Protein AF-A0A107T0X9-F1 (afdb_monomer_lite)

Secondary structure (DSSP, 8-state):
---EEEEEEEE---SS---S---EEE-TTS-EEEEEEEEEE---TT-------TTHHHHHHHHHHHHHHHHHHHHHHHHHHHHHHHHHT-

pLDDT: mean 70.54, std 14.97, range [46.12, 96.06]

Organism: NCB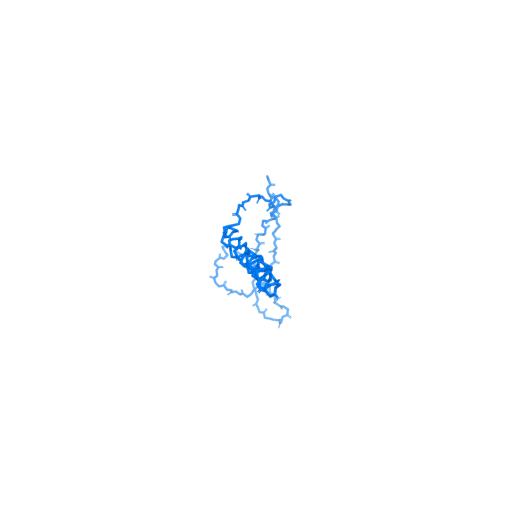I:txid1503054

Radius of gyration: 31.15 Å; chains: 1; bounding box: 69×29×73 Å

Sequence (90 aa):
MAQGIDVVVCGAASGAAASSAQVPCTLSDGSAGVQQVAHLTLVGDGATGDAPVPGGIEAGMAVGSAVLLVLAMAFGLRALRRFVDSASES

Foldseek 3Di:
DFDKDWDWDFAAPDPPDDPDDFDWDADPVRDITTIDTDIGGPPPPPPVPPDPPPCPVVVCCVVVVVVVVVVVVVVVVVVVVVVVVVVVVD

Structure (mmCIF, N/CA/C/O backbone):
data_AF-A0A107T0X9-F1
#
_entry.id   AF-A0A107T0X9-F1
#
loop_
_atom_site.group_PDB
_atom_site.id
_atom_site.type_symbol
_atom_site.label_atom_id
_atom_site.label_alt_id
_atom_site.label_comp_id
_atom_site.label_asym_id
_atom_site.label_entity_id
_atom_site.label_seq_id
_atom_site.pdbx_PDB_ins_code
_atom_site.Cartn_x
_atom_site.Cartn_y
_atom_site.Cartn_z
_atom_site.occupancy
_atom_site.B_iso_or_equiv
_atom_site.auth_seq_id
_atom_site.auth_comp_id
_atom_site.auth_asym_id
_atom_site.auth_atom_id
_atom_site.pdbx_PDB_model_num
ATOM 1 N N . MET A 1 1 ? 24.771 7.649 -3.882 1.00 47.38 1 MET A N 1
ATOM 2 C CA . MET A 1 1 ? 25.215 6.824 -5.023 1.00 47.38 1 MET A CA 1
ATOM 3 C C . MET A 1 1 ? 24.275 5.633 -5.128 1.00 47.38 1 MET A C 1
ATOM 5 O O . MET A 1 1 ? 24.364 4.737 -4.304 1.00 47.38 1 MET A O 1
ATOM 9 N N . ALA A 1 2 ? 23.281 5.707 -6.017 1.00 54.56 2 ALA A N 1
ATOM 10 C CA . ALA A 1 2 ? 22.306 4.633 -6.207 1.00 54.56 2 ALA A CA 1
ATOM 11 C C . ALA A 1 2 ? 22.947 3.531 -7.059 1.00 54.56 2 ALA A C 1
ATOM 13 O O . ALA A 1 2 ? 23.503 3.829 -8.115 1.00 54.56 2 ALA A O 1
ATOM 14 N N . GLN A 1 3 ? 22.918 2.288 -6.586 1.00 60.12 3 GLN A N 1
ATOM 15 C CA . GLN A 1 3 ? 23.342 1.133 -7.374 1.00 60.12 3 GLN A CA 1
ATOM 16 C C . GLN A 1 3 ? 22.157 0.718 -8.257 1.00 60.12 3 GLN A C 1
ATOM 18 O O . GLN A 1 3 ? 21.102 0.361 -7.745 1.00 60.12 3 GLN A O 1
ATOM 23 N N . GLY A 1 4 ? 22.294 0.848 -9.576 1.00 61.59 4 GLY A N 1
ATOM 24 C CA . GLY A 1 4 ? 21.330 0.328 -10.550 1.00 61.59 4 GLY A CA 1
ATOM 25 C C . GLY A 1 4 ? 21.778 -1.033 -11.079 1.00 61.59 4 GLY A C 1
ATOM 26 O O . GLY A 1 4 ? 22.975 -1.320 -11.088 1.00 61.59 4 GLY A O 1
ATOM 27 N N . ILE A 1 5 ? 20.828 -1.866 -11.505 1.00 71.25 5 ILE A N 1
ATOM 28 C CA . ILE A 1 5 ? 21.101 -3.080 -12.282 1.00 71.25 5 ILE A CA 1
ATOM 29 C C . ILE A 1 5 ? 20.541 -2.865 -13.684 1.00 71.25 5 ILE A C 1
ATOM 31 O O . ILE A 1 5 ? 19.353 -2.583 -13.851 1.00 71.25 5 ILE A O 1
ATOM 35 N N . ASP A 1 6 ? 21.392 -3.050 -14.686 1.00 69.44 6 ASP A N 1
ATOM 36 C CA . ASP A 1 6 ? 20.972 -3.136 -16.078 1.00 69.44 6 ASP A CA 1
ATOM 37 C C . ASP A 1 6 ? 20.565 -4.573 -16.392 1.00 69.44 6 ASP A C 1
ATOM 39 O O . ASP A 1 6 ? 21.381 -5.497 -16.329 1.00 69.44 6 ASP A O 1
ATOM 43 N N . VAL A 1 7 ? 19.290 -4.770 -16.726 1.00 69.81 7 VAL A N 1
ATOM 44 C CA . VAL A 1 7 ? 18.782 -6.063 -17.182 1.00 69.81 7 VAL A CA 1
ATOM 45 C C . VAL A 1 7 ? 18.582 -5.996 -18.687 1.00 69.81 7 VAL A C 1
ATOM 47 O O . VAL A 1 7 ? 17.814 -5.181 -19.199 1.00 69.81 7 VAL A O 1
ATOM 50 N N . VAL A 1 8 ? 19.277 -6.878 -19.400 1.00 72.00 8 VAL A N 1
ATOM 51 C CA . VAL A 1 8 ? 19.125 -7.048 -20.844 1.00 72.00 8 VAL A CA 1
ATOM 52 C C . VAL A 1 8 ? 18.075 -8.127 -21.087 1.00 72.00 8 VAL A C 1
ATOM 54 O O . VAL A 1 8 ? 18.277 -9.285 -20.724 1.00 72.00 8 VAL A O 1
ATOM 57 N N . VAL A 1 9 ? 16.952 -7.754 -21.696 1.00 76.50 9 VAL A N 1
ATOM 58 C CA . VAL A 1 9 ? 15.857 -8.676 -22.031 1.00 76.50 9 VAL A CA 1
ATOM 59 C C . VAL A 1 9 ? 15.697 -8.743 -23.542 1.00 76.50 9 VAL A C 1
ATOM 61 O O . VAL A 1 9 ? 15.807 -7.733 -24.229 1.00 76.50 9 VAL A O 1
ATOM 64 N N . CYS A 1 10 ? 15.415 -9.930 -24.074 1.00 78.62 10 CYS A N 1
ATOM 65 C CA . CYS A 1 10 ? 14.967 -10.067 -25.455 1.00 78.62 10 CYS A CA 1
ATOM 66 C C . CYS A 1 10 ? 13.447 -9.862 -25.503 1.00 78.62 10 CYS A C 1
ATOM 68 O O . CYS A 1 10 ? 12.705 -10.681 -24.960 1.00 78.62 10 CYS A O 1
ATOM 70 N N . GLY A 1 11 ? 12.993 -8.757 -26.095 1.00 74.06 11 GLY A N 1
ATOM 71 C CA . GLY A 1 11 ? 11.581 -8.374 -26.157 1.00 74.06 11 GLY A CA 1
ATOM 72 C C . GLY A 1 11 ? 11.079 -8.203 -27.589 1.00 74.06 11 GLY A C 1
ATOM 73 O O . GLY A 1 11 ? 11.861 -8.056 -28.532 1.00 74.06 11 GLY A O 1
ATOM 74 N N . ALA A 1 12 ? 9.755 -8.207 -27.760 1.00 66.19 12 ALA A N 1
ATOM 75 C CA . ALA A 1 12 ? 9.141 -7.845 -29.034 1.00 66.19 12 ALA A CA 1
ATOM 76 C C . ALA A 1 12 ? 9.463 -6.378 -29.360 1.00 66.19 12 ALA A C 1
ATOM 78 O O . ALA A 1 12 ? 9.466 -5.525 -28.471 1.00 66.19 12 ALA A O 1
ATOM 79 N N . ALA A 1 13 ? 9.723 -6.077 -30.633 1.00 59.59 13 ALA A N 1
ATOM 80 C CA . ALA A 1 13 ? 10.043 -4.728 -31.092 1.00 59.59 13 ALA A CA 1
ATOM 81 C C . ALA A 1 13 ? 8.809 -3.802 -31.019 1.00 59.59 13 ALA A C 1
ATOM 83 O O . ALA A 1 13 ? 8.202 -3.460 -32.029 1.00 59.59 13 ALA A O 1
ATOM 84 N N . SER A 1 14 ? 8.400 -3.401 -29.816 1.00 54.62 14 SER A N 1
ATOM 85 C CA . SER A 1 14 ? 7.420 -2.338 -29.610 1.00 54.62 14 SER A CA 1
ATOM 86 C C . SER A 1 14 ? 8.126 -0.995 -29.776 1.00 54.62 14 SER A C 1
ATOM 88 O O . SER A 1 14 ? 9.102 -0.732 -29.075 1.00 54.62 14 SER A O 1
ATOM 90 N N . GLY A 1 15 ? 7.646 -0.168 -30.708 1.00 49.72 15 GLY A N 1
ATOM 91 C CA . GLY A 1 15 ? 8.280 1.051 -31.233 1.00 49.72 15 GLY A CA 1
ATOM 92 C C . GLY A 1 15 ? 8.512 2.228 -30.272 1.00 49.72 15 GLY A C 1
ATOM 93 O O . GLY A 1 15 ? 8.452 3.374 -30.708 1.00 49.72 15 GLY A O 1
ATOM 94 N N . ALA A 1 16 ? 8.793 1.989 -28.992 1.00 46.12 16 ALA A N 1
AT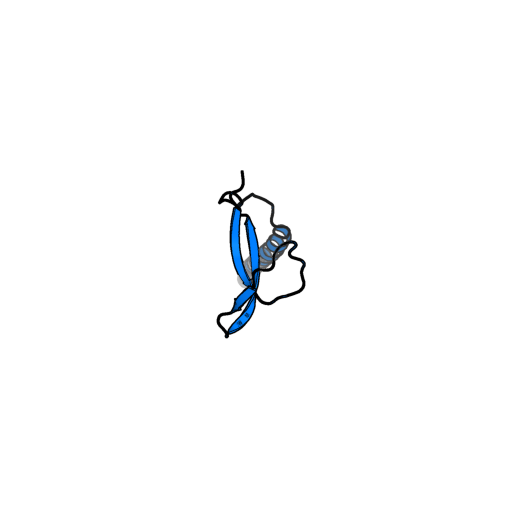OM 95 C CA . ALA A 1 16 ? 9.343 3.001 -28.100 1.00 46.12 16 ALA A CA 1
ATOM 96 C C . ALA A 1 16 ? 10.866 3.059 -28.300 1.00 46.12 16 ALA A C 1
ATOM 98 O O . ALA A 1 16 ? 11.585 2.089 -28.069 1.00 46.12 16 ALA A O 1
ATOM 99 N N . ALA A 1 17 ? 11.329 4.196 -28.811 1.00 49.47 17 ALA A N 1
ATOM 100 C CA . ALA A 1 17 ? 12.695 4.456 -29.235 1.00 49.47 17 ALA A CA 1
ATOM 101 C C . ALA A 1 17 ? 13.751 4.094 -28.171 1.00 49.47 17 ALA A C 1
ATOM 103 O O . ALA A 1 17 ? 13.910 4.799 -27.179 1.00 49.47 17 ALA A O 1
ATOM 104 N N . ALA A 1 18 ? 14.531 3.044 -28.435 1.00 46.84 18 ALA A N 1
ATOM 105 C CA . ALA A 1 18 ? 15.846 2.851 -27.837 1.00 46.84 18 ALA A CA 1
ATOM 106 C C . ALA A 1 18 ? 16.891 3.293 -28.868 1.00 46.84 18 ALA A C 1
ATOM 108 O O . ALA A 1 18 ? 17.179 2.605 -29.849 1.00 46.84 18 ALA A O 1
ATOM 109 N N . SER A 1 19 ? 17.389 4.510 -28.689 1.00 51.81 19 SER A N 1
ATOM 110 C CA . SER A 1 19 ? 18.503 5.062 -29.447 1.00 51.81 19 SER A CA 1
ATOM 111 C C . SER A 1 19 ? 19.777 4.247 -29.200 1.00 51.81 19 SER A C 1
ATOM 113 O O . SER A 1 19 ? 20.182 4.065 -28.057 1.00 51.81 19 SER A O 1
ATOM 115 N N . SER A 1 20 ? 20.421 3.863 -30.306 1.00 50.50 20 SER A N 1
ATOM 116 C CA . SER A 1 20 ? 21.726 3.198 -30.471 1.00 50.50 20 SER A CA 1
ATOM 117 C C . SER A 1 20 ? 21.763 1.662 -30.327 1.00 50.50 20 SER A C 1
ATOM 119 O O . SER A 1 20 ? 21.613 1.106 -29.251 1.00 50.50 20 SER A O 1
ATOM 121 N N . ALA A 1 21 ? 22.007 1.007 -31.472 1.00 56.28 21 ALA A N 1
ATOM 122 C CA . ALA A 1 21 ? 22.336 -0.411 -31.669 1.00 56.28 21 ALA A CA 1
ATOM 123 C C . ALA A 1 21 ? 21.321 -1.443 -31.134 1.00 56.28 21 ALA A C 1
ATOM 125 O O . ALA A 1 21 ? 21.523 -2.086 -30.109 1.00 56.28 21 ALA A O 1
ATOM 126 N N . GLN A 1 22 ? 20.252 -1.676 -31.900 1.00 61.44 22 GLN A N 1
ATOM 127 C CA . GLN A 1 22 ? 19.374 -2.832 -31.701 1.00 61.44 22 GLN A CA 1
ATOM 128 C C . GLN A 1 22 ? 20.165 -4.125 -31.951 1.00 61.44 22 GLN A C 1
ATOM 130 O O . GLN A 1 22 ? 20.510 -4.430 -33.093 1.00 61.44 22 GLN A O 1
ATOM 135 N N . VAL A 1 23 ? 20.460 -4.883 -30.893 1.00 73.00 23 VAL A N 1
ATOM 136 C CA . VAL A 1 23 ? 21.069 -6.210 -31.031 1.00 73.00 23 VAL A CA 1
ATOM 137 C C . VAL A 1 23 ? 19.946 -7.225 -31.271 1.00 73.00 23 VAL A C 1
ATOM 139 O O . VAL A 1 23 ? 19.063 -7.352 -30.415 1.00 73.00 23 VAL A O 1
ATOM 142 N N . PRO A 1 24 ? 19.931 -7.931 -32.417 1.00 74.19 24 PRO A N 1
ATOM 143 C CA . PRO A 1 24 ? 18.915 -8.937 -32.691 1.00 74.19 24 PRO A CA 1
ATOM 144 C C . PRO A 1 24 ? 19.066 -10.113 -31.724 1.00 74.19 24 PRO A C 1
ATOM 146 O O . PRO A 1 24 ? 20.178 -10.533 -31.395 1.00 74.19 24 PRO A O 1
ATOM 149 N N . CYS A 1 25 ? 17.943 -10.658 -31.275 1.00 81.38 25 CYS A N 1
ATOM 150 C CA . CYS A 1 25 ? 17.906 -11.839 -30.425 1.00 81.38 25 CYS A CA 1
ATOM 151 C C . CYS A 1 25 ? 16.707 -12.717 -30.798 1.00 81.38 25 CYS A C 1
ATOM 153 O O . CYS A 1 25 ? 15.727 -12.248 -31.371 1.00 81.38 25 CYS A O 1
ATOM 155 N N . THR A 1 26 ? 16.795 -14.011 -30.514 1.00 80.62 26 THR A N 1
ATOM 156 C CA . THR A 1 26 ? 15.701 -14.962 -30.738 1.00 80.62 26 THR A CA 1
ATOM 157 C C . THR A 1 26 ? 14.936 -15.147 -29.434 1.00 80.62 26 THR A C 1
ATOM 159 O O . THR A 1 26 ? 15.545 -15.511 -28.423 1.00 80.62 26 THR A O 1
ATOM 162 N N . LEU A 1 27 ? 13.624 -14.903 -29.441 1.00 77.06 27 LEU A N 1
ATOM 163 C CA . LEU A 1 27 ? 12.764 -15.246 -28.307 1.00 77.06 27 LEU A CA 1
ATOM 164 C C . LEU A 1 27 ? 12.714 -16.772 -28.124 1.00 77.06 27 LEU A C 1
ATOM 166 O O . LEU A 1 27 ? 13.028 -17.548 -29.028 1.00 77.06 27 LEU A O 1
ATOM 170 N N . SER A 1 28 ? 12.277 -17.209 -26.944 1.00 73.69 28 SER A N 1
ATOM 171 C CA . SER A 1 28 ? 12.141 -18.632 -26.608 1.00 73.69 28 SER A CA 1
ATOM 172 C C . SER A 1 28 ? 11.121 -19.388 -27.471 1.00 73.69 28 SER A C 1
ATOM 174 O O . SER A 1 28 ? 11.166 -20.613 -27.517 1.00 73.69 28 SER A O 1
ATOM 176 N N . ASP A 1 29 ? 10.219 -18.683 -28.155 1.00 78.81 29 ASP A N 1
ATOM 177 C CA . ASP A 1 29 ? 9.261 -19.234 -29.121 1.00 78.81 29 ASP A CA 1
ATOM 178 C C . ASP A 1 29 ? 9.839 -19.349 -30.551 1.00 78.81 29 ASP A C 1
ATOM 180 O O . ASP A 1 29 ? 9.156 -19.821 -31.458 1.00 78.81 29 ASP A O 1
ATOM 184 N N . GLY A 1 30 ? 11.096 -18.933 -30.758 1.00 75.31 30 GLY A N 1
ATOM 185 C CA . GLY A 1 30 ? 11.762 -18.894 -32.061 1.00 75.31 30 GLY A CA 1
ATOM 186 C C . GLY A 1 30 ? 11.488 -17.625 -32.876 1.00 75.31 30 GLY A C 1
ATOM 187 O O . GLY A 1 30 ? 12.033 -17.484 -33.972 1.00 75.31 30 GLY A O 1
ATOM 188 N N . SER A 1 31 ? 10.684 -16.692 -32.361 1.00 75.56 31 SER A N 1
ATOM 189 C CA . SER A 1 31 ? 10.378 -15.426 -33.027 1.00 75.56 31 SER A CA 1
ATOM 190 C C . SER A 1 31 ? 11.554 -14.444 -32.959 1.00 75.56 31 SER A C 1
ATOM 192 O O . SER A 1 31 ? 12.371 -14.463 -32.034 1.00 75.56 31 SER A O 1
ATOM 194 N N . ALA A 1 32 ? 11.634 -13.544 -33.942 1.00 74.62 32 ALA A N 1
ATOM 195 C CA . ALA A 1 32 ? 12.620 -12.468 -33.943 1.00 74.62 32 ALA A CA 1
ATOM 196 C C . ALA A 1 32 ? 12.280 -11.413 -32.876 1.00 74.62 32 ALA A C 1
ATOM 198 O O . ALA A 1 32 ? 11.170 -10.879 -32.848 1.00 74.62 32 ALA A O 1
ATOM 199 N N . GLY A 1 33 ? 13.252 -11.093 -32.025 1.00 76.12 33 GLY A N 1
ATOM 200 C CA . GLY A 1 33 ? 13.174 -10.063 -30.994 1.00 76.12 33 GLY A CA 1
ATOM 201 C C . GLY A 1 33 ? 14.359 -9.099 -31.049 1.00 76.12 33 GLY A C 1
ATOM 202 O O . GLY A 1 33 ? 15.305 -9.260 -31.828 1.00 76.12 33 GLY A O 1
ATOM 203 N N . VAL A 1 34 ? 14.304 -8.075 -30.203 1.00 78.31 34 VAL A N 1
ATOM 204 C CA . VAL A 1 34 ? 15.380 -7.091 -30.031 1.00 78.31 34 VAL A CA 1
ATOM 205 C C . VAL A 1 34 ? 15.795 -7.028 -28.567 1.00 78.31 34 VAL A C 1
ATOM 207 O O . VAL A 1 34 ? 14.953 -7.138 -27.673 1.00 78.31 34 VAL A O 1
ATOM 210 N N . GLN A 1 35 ? 17.096 -6.862 -28.312 1.00 76.25 35 GLN A N 1
ATOM 211 C CA . GLN A 1 35 ? 17.579 -6.625 -26.954 1.00 76.25 35 GLN A CA 1
ATOM 212 C C . GLN A 1 35 ? 17.105 -5.254 -26.474 1.00 76.25 35 GLN A C 1
ATOM 214 O O . GLN A 1 35 ? 17.366 -4.225 -27.098 1.00 76.25 35 GLN A O 1
ATOM 219 N N . GLN A 1 36 ? 16.407 -5.261 -25.348 1.00 70.88 36 GLN A N 1
ATOM 220 C CA . GLN A 1 36 ? 15.946 -4.095 -24.620 1.00 70.88 36 GLN A CA 1
ATOM 221 C C . GLN A 1 36 ? 16.745 -4.024 -23.320 1.00 70.88 36 GLN A C 1
ATOM 223 O O . GLN A 1 36 ? 16.765 -4.979 -22.542 1.00 70.88 36 GLN A O 1
ATOM 228 N N . VAL A 1 37 ? 17.426 -2.901 -23.100 1.00 70.81 37 VAL A N 1
ATOM 229 C CA . VAL A 1 37 ? 18.119 -2.626 -21.838 1.00 70.81 37 VAL A CA 1
ATOM 230 C C . VAL A 1 37 ? 17.133 -1.915 -20.920 1.00 70.81 37 VAL A C 1
ATOM 232 O O . VAL A 1 37 ? 16.755 -0.771 -21.174 1.00 70.81 37 VAL A O 1
ATOM 235 N N . ALA A 1 38 ? 16.689 -2.606 -19.874 1.00 65.69 38 ALA A N 1
ATOM 236 C CA . ALA A 1 38 ? 15.878 -2.026 -18.816 1.00 65.69 38 ALA A CA 1
ATOM 237 C C . ALA A 1 38 ? 16.793 -1.673 -17.638 1.00 65.69 38 ALA A C 1
ATOM 239 O O . ALA A 1 38 ? 17.332 -2.558 -16.973 1.00 65.69 38 ALA A O 1
ATOM 240 N N . HIS A 1 39 ? 16.966 -0.377 -17.382 1.00 62.69 39 HIS A N 1
ATOM 241 C CA . HIS A 1 39 ? 17.726 0.102 -16.233 1.00 62.69 39 HIS A CA 1
ATOM 242 C C . HIS A 1 39 ? 16.821 0.086 -14.994 1.00 62.69 39 HIS A C 1
ATOM 244 O O . HIS A 1 39 ? 15.969 0.964 -14.820 1.00 62.69 39 HIS A O 1
ATOM 250 N N . LEU A 1 40 ? 16.992 -0.909 -14.121 1.00 63.88 40 LEU A N 1
ATOM 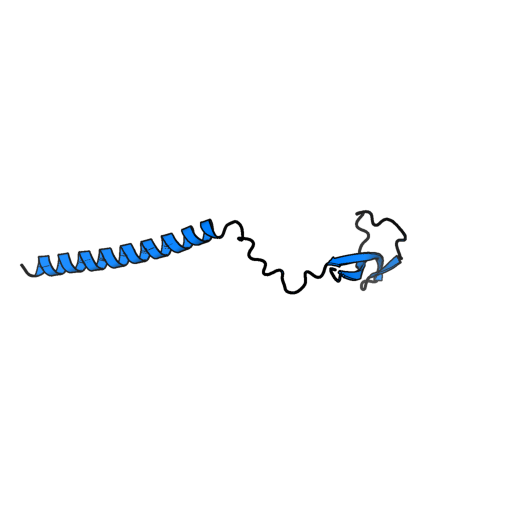251 C CA . LEU A 1 40 ? 16.299 -0.952 -12.837 1.00 63.88 40 LEU A CA 1
ATOM 252 C C . LEU A 1 40 ? 17.122 -0.198 -11.797 1.00 63.88 40 LEU A C 1
ATOM 254 O O . LEU A 1 40 ? 18.199 -0.620 -11.378 1.00 63.88 40 LEU A O 1
ATOM 258 N N . THR A 1 41 ? 16.589 0.926 -11.332 1.00 58.56 41 THR A N 1
ATOM 259 C CA . THR A 1 41 ? 17.097 1.576 -10.126 1.00 58.56 41 THR A CA 1
ATOM 260 C C . THR A 1 41 ? 16.700 0.729 -8.924 1.00 58.56 41 THR A C 1
ATOM 262 O O . THR A 1 41 ? 15.513 0.677 -8.590 1.00 58.56 41 THR A O 1
ATOM 265 N N . LEU A 1 42 ? 17.662 0.074 -8.264 1.00 57.66 42 LEU A N 1
ATOM 266 C CA . LEU A 1 42 ? 17.385 -0.529 -6.965 1.00 57.66 42 LEU A CA 1
ATOM 267 C C . LEU A 1 42 ? 17.158 0.621 -5.998 1.00 57.66 42 LEU A C 1
ATOM 269 O O . LEU A 1 42 ? 18.081 1.338 -5.605 1.00 57.66 42 LEU A O 1
ATOM 273 N N . VAL A 1 43 ? 15.895 0.808 -5.638 1.00 59.56 43 VAL A N 1
ATOM 274 C CA . VAL A 1 43 ? 15.539 1.567 -4.454 1.00 59.56 43 VAL A CA 1
ATOM 275 C C . VAL A 1 43 ? 16.097 0.755 -3.292 1.00 59.56 43 VAL A C 1
ATOM 277 O O . VAL A 1 43 ? 15.562 -0.296 -2.954 1.00 59.56 43 VAL A O 1
ATOM 280 N N . GLY A 1 44 ? 17.247 1.183 -2.765 1.00 48.62 44 GLY A N 1
ATOM 281 C CA . GLY A 1 44 ? 1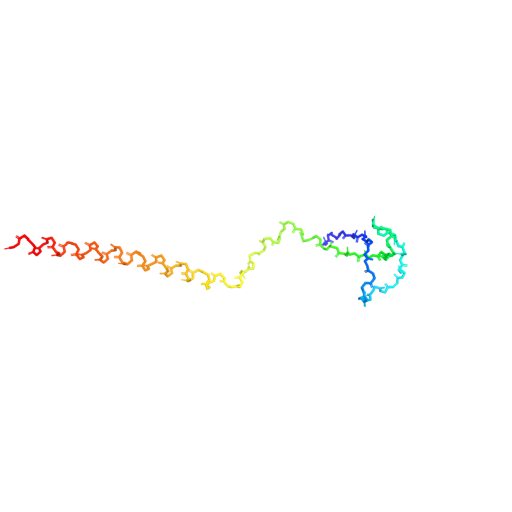7.839 0.567 -1.583 1.00 48.62 44 GLY A CA 1
ATOM 282 C C . GLY A 1 44 ? 16.815 0.509 -0.449 1.00 48.62 44 GLY A C 1
ATOM 283 O O . GLY A 1 44 ? 15.924 1.356 -0.390 1.00 48.62 44 GLY A O 1
ATOM 284 N N . ASP A 1 45 ? 16.981 -0.475 0.433 1.00 50.69 45 ASP A N 1
ATOM 285 C CA . ASP A 1 45 ? 16.195 -0.856 1.626 1.00 50.69 45 ASP A CA 1
ATOM 286 C C . ASP A 1 45 ? 15.797 0.271 2.625 1.00 50.69 45 ASP A C 1
ATOM 288 O O . ASP A 1 45 ? 15.413 0.008 3.758 1.00 50.69 45 ASP A O 1
ATOM 292 N N . GLY A 1 46 ? 15.882 1.547 2.248 1.00 48.16 46 GLY A N 1
ATOM 293 C CA . GLY A 1 46 ? 15.516 2.719 3.043 1.00 48.16 46 GLY A CA 1
ATOM 294 C C . GLY A 1 46 ? 14.334 3.529 2.501 1.00 48.16 46 GLY A C 1
ATOM 295 O O . GLY A 1 46 ? 14.154 4.664 2.932 1.00 48.16 46 GLY A O 1
ATOM 296 N N . ALA A 1 47 ? 13.539 3.001 1.561 1.00 48.50 47 ALA A N 1
ATOM 297 C CA . ALA A 1 47 ? 12.318 3.661 1.076 1.00 48.50 47 ALA A CA 1
ATOM 298 C C . ALA A 1 47 ? 11.018 3.085 1.665 1.00 48.50 47 ALA A C 1
ATOM 300 O O . ALA A 1 47 ? 9.946 3.261 1.094 1.00 48.50 47 ALA A O 1
ATOM 301 N N . THR A 1 48 ? 11.075 2.537 2.880 1.00 48.62 48 THR A N 1
ATOM 302 C CA . THR A 1 48 ? 10.022 2.792 3.879 1.00 48.62 48 THR A CA 1
ATOM 303 C C . THR A 1 48 ? 10.147 4.235 4.388 1.00 48.62 48 THR A C 1
ATOM 305 O O . THR A 1 48 ? 10.217 4.485 5.588 1.00 48.62 48 THR A O 1
ATOM 308 N N . GLY A 1 49 ? 10.293 5.197 3.476 1.00 49.69 49 GLY A N 1
ATOM 309 C CA . GLY A 1 49 ? 10.239 6.602 3.829 1.00 49.69 49 GLY A CA 1
ATOM 310 C C . GLY A 1 49 ? 8.790 6.905 4.159 1.00 49.69 49 GLY A C 1
ATOM 311 O O . GLY A 1 49 ? 7.930 6.637 3.323 1.00 49.69 49 GLY A O 1
ATOM 312 N N . ASP A 1 50 ? 8.554 7.419 5.363 1.00 56.28 50 ASP A N 1
ATOM 313 C CA . ASP A 1 50 ? 7.300 7.937 5.924 1.00 56.28 50 ASP A CA 1
ATOM 314 C C . ASP A 1 50 ? 6.645 9.036 5.054 1.00 56.28 50 ASP A C 1
ATOM 316 O O . ASP A 1 50 ? 6.354 10.143 5.505 1.00 56.28 50 ASP A O 1
ATOM 320 N N . ALA A 1 51 ? 6.422 8.775 3.771 1.00 56.97 51 ALA A N 1
ATOM 321 C CA . ALA A 1 51 ? 5.562 9.583 2.939 1.00 56.97 51 ALA A CA 1
ATOM 322 C C . ALA A 1 51 ? 4.127 9.169 3.283 1.00 56.97 51 ALA A C 1
ATOM 324 O O . ALA A 1 51 ? 3.784 7.993 3.117 1.00 56.97 51 ALA A O 1
ATOM 325 N N . PRO A 1 52 ? 3.280 10.085 3.789 1.00 57.84 52 PRO A N 1
ATOM 326 C CA . PRO A 1 52 ? 1.907 9.740 4.101 1.00 57.84 52 PRO A CA 1
ATOM 327 C C . PRO A 1 52 ? 1.251 9.230 2.824 1.00 57.84 52 PRO A C 1
ATOM 329 O O . PRO A 1 52 ? 1.168 9.962 1.838 1.00 57.84 52 PRO A O 1
ATOM 332 N N . VAL A 1 53 ? 0.815 7.967 2.840 1.00 63.38 53 VAL A N 1
ATOM 333 C CA . VAL A 1 53 ? 0.041 7.386 1.744 1.00 63.38 53 VAL A CA 1
ATOM 334 C C . VAL A 1 53 ? -1.203 8.267 1.583 1.00 63.38 53 VAL A C 1
ATOM 336 O O . VAL A 1 53 ? -2.025 8.327 2.510 1.00 63.38 53 VAL A O 1
ATOM 339 N N . PRO A 1 54 ? -1.345 8.995 0.460 1.00 58.78 54 PRO A N 1
ATOM 340 C CA . PRO A 1 54 ? -2.517 9.824 0.246 1.00 58.78 54 PRO A CA 1
ATOM 341 C C . PRO A 1 54 ? -3.750 8.913 0.257 1.00 58.78 54 PRO A C 1
ATOM 343 O O . PRO A 1 54 ? -3.795 7.923 -0.468 1.00 58.78 54 PRO A O 1
ATOM 346 N N . GLY A 1 55 ? -4.712 9.208 1.137 1.00 67.25 55 GLY A N 1
ATOM 347 C CA . GLY A 1 55 ? -5.919 8.392 1.346 1.00 67.25 55 GLY A CA 1
ATOM 348 C C . GLY A 1 55 ? -6.002 7.661 2.693 1.00 67.25 55 GLY A C 1
ATOM 349 O O . GLY A 1 55 ? -7.070 7.161 3.044 1.00 67.25 55 GLY A O 1
ATOM 350 N N . GLY A 1 56 ? -4.939 7.655 3.510 1.00 68.12 56 GLY A N 1
ATOM 351 C CA . GLY A 1 56 ? -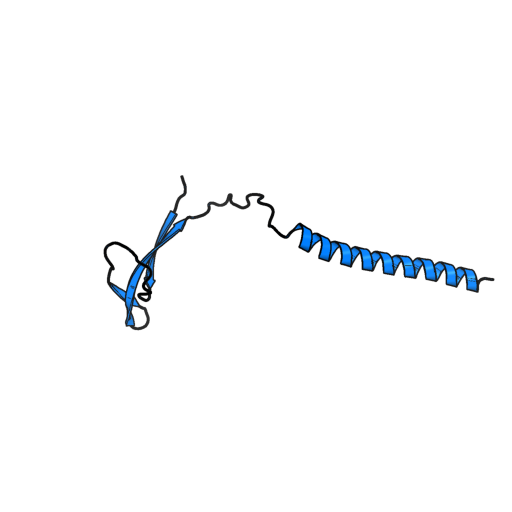4.980 7.035 4.846 1.00 68.12 56 GLY A CA 1
ATOM 352 C C . GLY A 1 56 ? -6.046 7.634 5.779 1.00 68.12 56 GLY A C 1
ATOM 353 O O . GLY A 1 56 ? -6.656 6.916 6.569 1.00 68.12 56 GLY A O 1
ATOM 354 N N . ILE A 1 57 ? -6.325 8.936 5.647 1.00 74.88 57 ILE A N 1
ATOM 355 C CA . ILE A 1 57 ? -7.350 9.638 6.438 1.00 74.88 57 ILE A CA 1
ATOM 356 C C . ILE A 1 57 ? -8.764 9.203 6.026 1.00 74.88 57 ILE A C 1
ATOM 358 O O . ILE A 1 57 ? -9.598 8.948 6.892 1.00 74.88 57 ILE A O 1
ATOM 362 N N . GLU A 1 58 ? -9.034 9.075 4.724 1.00 75.19 58 GLU A N 1
ATOM 363 C CA . GLU A 1 58 ? -10.341 8.632 4.216 1.00 75.19 58 GLU A CA 1
ATOM 364 C C . GLU A 1 58 ? -10.619 7.176 4.601 1.00 75.19 58 GLU A C 1
ATOM 366 O O . GLU A 1 58 ? -11.688 6.864 5.133 1.00 75.19 58 GLU A O 1
ATOM 371 N N . ALA A 1 59 ? -9.625 6.298 4.429 1.00 75.00 59 ALA A N 1
ATOM 372 C CA . ALA A 1 59 ? -9.712 4.907 4.864 1.00 75.00 59 ALA A CA 1
ATOM 373 C C . ALA A 1 59 ? -9.912 4.801 6.389 1.00 75.00 59 ALA A C 1
ATOM 375 O O . ALA A 1 59 ? -10.763 4.042 6.859 1.00 75.00 59 ALA A O 1
ATOM 376 N N . GLY A 1 60 ? -9.184 5.611 7.166 1.00 78.88 60 GLY A N 1
ATOM 377 C CA . GLY A 1 60 ? -9.317 5.682 8.620 1.00 78.88 60 GLY A CA 1
ATOM 378 C C . GLY A 1 60 ? -10.696 6.165 9.081 1.00 78.88 60 GLY A C 1
ATOM 379 O O . GLY A 1 60 ? -11.264 5.582 10.005 1.00 78.88 60 GLY A O 1
ATOM 380 N N . MET A 1 61 ? -11.279 7.175 8.424 1.00 87.56 61 MET A N 1
ATOM 381 C CA . MET A 1 61 ? -12.633 7.652 8.735 1.00 87.56 61 MET A CA 1
ATOM 382 C C . MET A 1 61 ? -13.708 6.613 8.413 1.00 87.56 61 MET A C 1
ATOM 384 O O . MET A 1 61 ? -14.629 6.426 9.213 1.00 87.56 61 MET A O 1
ATOM 388 N N . ALA A 1 62 ? -13.602 5.923 7.275 1.00 88.00 62 ALA A N 1
ATOM 389 C CA . ALA A 1 62 ? -14.569 4.899 6.889 1.00 88.00 62 ALA A CA 1
ATOM 390 C C . ALA A 1 62 ? -14.616 3.759 7.920 1.00 88.00 62 ALA A C 1
ATOM 392 O O . ALA A 1 62 ? -15.687 3.395 8.408 1.00 88.00 62 ALA A O 1
ATOM 393 N N . VAL A 1 63 ? -13.449 3.247 8.321 1.00 89.88 63 VAL A N 1
ATOM 394 C CA . VAL A 1 63 ? -13.360 2.167 9.315 1.00 89.88 63 VAL A CA 1
ATOM 395 C C . VAL A 1 63 ? -13.736 2.669 10.711 1.00 89.88 63 VAL A C 1
ATOM 397 O O . VAL A 1 63 ? -14.528 2.033 11.409 1.00 89.88 63 VAL A O 1
ATOM 400 N N . GLY A 1 64 ? -13.210 3.827 11.118 1.00 90.69 64 GLY A N 1
ATOM 401 C CA . GLY A 1 64 ? -13.455 4.398 12.440 1.00 90.69 64 GLY A CA 1
ATOM 402 C C . GLY A 1 64 ? -14.934 4.694 12.689 1.00 90.69 64 GLY A C 1
ATOM 403 O O . GLY A 1 64 ? -15.464 4.323 13.735 1.00 90.69 64 GLY A O 1
ATOM 404 N N . SER A 1 65 ? -15.624 5.295 11.715 1.00 90.88 65 SER A N 1
ATOM 405 C CA . SER A 1 65 ? -17.057 5.605 11.825 1.00 90.88 65 SER A CA 1
ATOM 406 C C . SER A 1 65 ? -17.928 4.349 11.915 1.00 90.88 65 SER A C 1
ATOM 408 O O . SER A 1 65 ? -18.853 4.311 12.730 1.00 90.88 65 SER A O 1
ATOM 410 N N . ALA A 1 66 ? -17.601 3.294 11.163 1.00 93.69 66 ALA A N 1
ATOM 411 C CA . ALA A 1 66 ? -18.310 2.020 11.234 1.00 93.69 66 ALA A CA 1
ATOM 412 C C . ALA A 1 66 ? -18.213 1.390 12.635 1.00 93.69 66 ALA A C 1
ATOM 414 O O . ALA A 1 66 ? -19.229 1.003 13.217 1.00 93.69 66 ALA A O 1
ATOM 415 N N . VAL A 1 67 ? -17.009 1.342 13.213 1.00 95.31 67 VAL A N 1
ATOM 416 C CA . VAL A 1 67 ? -16.793 0.790 14.562 1.00 95.31 67 VAL A CA 1
ATOM 417 C C . VAL A 1 67 ? -17.530 1.615 15.623 1.00 95.31 67 VAL A C 1
ATOM 419 O O . VAL A 1 67 ? -18.164 1.052 16.520 1.00 95.31 67 VAL A O 1
ATOM 422 N N . LEU A 1 68 ? -17.504 2.944 15.502 1.00 96.06 68 LEU A N 1
ATOM 423 C CA . LEU A 1 68 ? -18.173 3.850 16.437 1.00 96.06 68 LEU A CA 1
ATOM 424 C C . LEU A 1 68 ? -19.701 3.667 16.411 1.00 96.06 68 LEU A C 1
ATOM 426 O O . LEU A 1 68 ? -20.330 3.604 17.468 1.00 96.06 68 LEU A O 1
ATOM 430 N N . LEU A 1 69 ? -20.296 3.494 15.226 1.00 94.75 69 LEU A N 1
ATOM 431 C CA . LEU A 1 69 ? -21.731 3.222 15.081 1.00 94.75 69 LEU A CA 1
ATOM 432 C C . LEU A 1 69 ? -22.146 1.897 15.730 1.00 94.75 69 LEU A C 1
ATOM 434 O O . LEU A 1 69 ? -23.165 1.844 16.422 1.00 94.75 69 LEU A O 1
ATOM 438 N N . VAL A 1 70 ? -21.349 0.839 15.555 1.00 95.94 70 VAL A N 1
ATOM 439 C CA . VAL A 1 70 ? -21.618 -0.464 16.185 1.00 95.94 70 VAL A CA 1
ATOM 440 C C . VAL A 1 70 ? -21.592 -0.342 17.710 1.00 95.94 70 VAL A C 1
ATOM 442 O O . VAL A 1 70 ? -22.496 -0.838 18.389 1.00 95.94 70 VAL A O 1
ATOM 445 N N . LEU A 1 71 ? -20.596 0.361 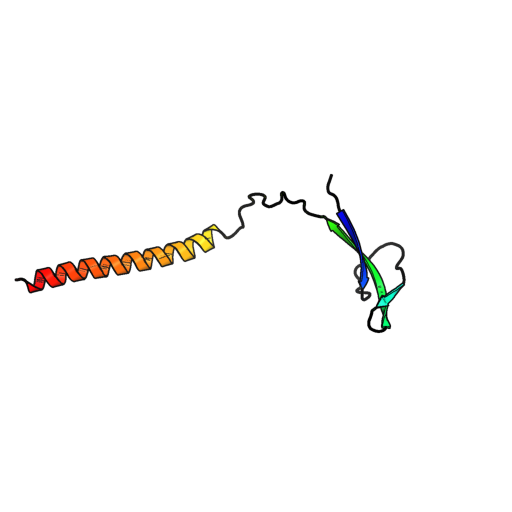18.256 1.00 94.19 71 LEU A N 1
ATOM 446 C CA . LEU A 1 71 ? -20.489 0.607 19.695 1.00 94.19 71 LEU A CA 1
ATOM 447 C C . LEU A 1 71 ? -21.669 1.431 20.227 1.00 94.19 71 LEU A C 1
ATOM 449 O O . LEU A 1 71 ? -22.245 1.074 21.258 1.00 94.19 71 LEU A O 1
ATOM 453 N N . ALA A 1 72 ? -22.070 2.483 19.510 1.00 94.25 72 ALA A N 1
ATOM 454 C CA . ALA A 1 72 ? -23.204 3.326 19.880 1.00 94.25 72 ALA A CA 1
ATOM 455 C C . ALA A 1 72 ? -24.519 2.531 19.926 1.00 94.25 72 ALA A C 1
ATOM 457 O O . ALA A 1 72 ? -25.255 2.610 20.911 1.00 94.25 72 ALA A O 1
ATOM 458 N N . MET A 1 73 ? -24.781 1.698 18.913 1.00 93.94 73 MET A N 1
ATOM 459 C CA . MET A 1 73 ? -25.964 0.832 18.875 1.00 93.94 73 MET A CA 1
ATOM 460 C C . MET A 1 73 ? -25.963 -0.187 20.018 1.00 93.94 73 MET A C 1
ATOM 462 O O . MET A 1 73 ? -26.965 -0.350 20.718 1.00 93.94 73 MET A O 1
ATOM 466 N N . ALA A 1 74 ? -24.828 -0.846 20.261 1.00 93.31 74 ALA A N 1
ATOM 467 C CA . ALA A 1 74 ? -24.708 -1.825 21.336 1.00 93.31 74 ALA A CA 1
ATOM 468 C C . ALA A 1 74 ? -24.906 -1.199 22.727 1.00 93.31 74 ALA A C 1
ATOM 470 O O . ALA A 1 74 ? -25.462 -1.842 23.625 1.00 93.31 74 ALA A O 1
ATOM 471 N N . PHE A 1 75 ? -24.450 0.040 22.927 1.00 91.69 75 PHE A N 1
ATOM 472 C CA . PHE A 1 75 ? -24.661 0.770 24.172 1.00 91.69 75 PHE A CA 1
ATOM 473 C C . PHE A 1 75 ? -26.114 1.239 24.319 1.00 91.69 75 PHE A C 1
ATOM 475 O O . PHE A 1 75 ? -26.713 1.026 25.373 1.00 91.69 75 PHE A O 1
ATOM 482 N N . GLY A 1 76 ? -26.710 1.783 23.255 1.00 91.38 76 GLY A N 1
ATOM 483 C CA . GLY A 1 76 ? -28.114 2.199 23.237 1.00 91.38 76 GLY A CA 1
ATOM 484 C C . GLY A 1 76 ? -29.063 1.049 23.575 1.00 91.38 76 GLY A C 1
ATOM 485 O O . GLY A 1 76 ? -29.914 1.187 24.451 1.00 91.38 76 GLY A O 1
ATOM 486 N N . LEU A 1 77 ? -28.853 -0.129 22.979 1.00 91.25 77 LEU A N 1
ATOM 487 C CA . LEU A 1 77 ? -29.639 -1.324 23.299 1.00 91.25 77 LEU A CA 1
ATOM 488 C C . LEU A 1 77 ? -29.475 -1.766 24.759 1.00 91.25 77 LEU A C 1
ATOM 490 O O . LEU A 1 77 ? -30.452 -2.172 25.386 1.00 91.25 77 LEU A O 1
ATOM 494 N N . ARG A 1 78 ? -28.267 -1.677 25.333 1.00 87.00 78 ARG A N 1
ATOM 495 C CA . ARG A 1 78 ? -28.055 -1.976 26.761 1.00 87.00 78 ARG A CA 1
ATOM 496 C C . ARG A 1 78 ? -28.764 -0.976 27.671 1.00 87.00 78 ARG A C 1
ATOM 498 O O . ARG A 1 78 ? -29.331 -1.390 28.678 1.00 87.00 78 ARG A O 1
ATOM 505 N N . ALA A 1 79 ? -28.738 0.309 27.329 1.00 84.06 79 ALA A N 1
ATOM 506 C CA . ALA A 1 79 ? -29.417 1.345 28.097 1.00 84.06 79 ALA A CA 1
ATOM 507 C C . ALA A 1 79 ? -30.941 1.163 28.050 1.00 84.06 79 ALA A C 1
ATOM 509 O O . ALA A 1 79 ? -31.585 1.156 29.094 1.00 84.06 79 ALA A O 1
ATOM 510 N N . LEU A 1 80 ? -31.503 0.920 26.862 1.00 87.12 80 LEU A N 1
ATOM 511 C CA . LEU A 1 80 ? -32.933 0.655 26.688 1.00 87.12 80 LEU A CA 1
ATOM 512 C C . LEU A 1 80 ? -33.390 -0.580 27.463 1.00 87.12 80 LEU A C 1
ATOM 514 O O . LEU A 1 80 ? -34.426 -0.525 28.115 1.00 87.12 80 LEU A O 1
ATOM 518 N N . ARG A 1 81 ? -32.603 -1.664 27.457 1.00 84.44 81 ARG A N 1
ATOM 519 C CA . ARG A 1 81 ? -32.904 -2.848 28.277 1.00 84.44 81 ARG A CA 1
ATOM 520 C C . ARG A 1 81 ? -33.025 -2.502 29.756 1.00 84.44 81 ARG A C 1
ATOM 522 O O . ARG A 1 81 ? -34.003 -2.897 30.367 1.00 84.44 81 ARG A O 1
ATOM 529 N N . ARG A 1 82 ? -32.103 -1.697 30.300 1.00 79.00 82 ARG A N 1
ATOM 530 C CA . ARG A 1 82 ? -32.192 -1.254 31.701 1.00 79.00 82 ARG A CA 1
ATOM 531 C C . ARG A 1 82 ? -33.470 -0.470 31.989 1.00 79.00 82 ARG A C 1
ATOM 533 O O . ARG A 1 82 ? -34.063 -0.674 33.035 1.00 79.00 82 ARG A O 1
ATOM 540 N N . PHE A 1 83 ? -33.908 0.392 31.072 1.00 78.12 83 PHE A N 1
ATOM 541 C CA . PHE A 1 83 ? -35.168 1.121 31.242 1.00 78.12 83 PHE A CA 1
ATOM 542 C C . PHE A 1 83 ? -36.395 0.209 31.176 1.00 78.12 83 PHE A C 1
ATOM 544 O O . PHE A 1 83 ? -37.322 0.399 31.956 1.00 78.12 83 PHE A O 1
ATOM 551 N N . VAL A 1 84 ? -36.402 -0.775 30.273 1.00 77.25 84 VAL A N 1
ATOM 552 C CA . VAL A 1 84 ? -37.494 -1.754 30.172 1.00 77.25 84 VAL A CA 1
ATOM 553 C C . VAL A 1 84 ? -37.555 -2.636 31.420 1.00 77.25 84 VAL A C 1
ATOM 555 O O . VAL A 1 84 ? -38.640 -2.813 31.964 1.00 77.25 84 VAL A O 1
ATOM 558 N N . ASP A 1 85 ? -36.412 -3.123 31.909 1.00 68.88 85 ASP A N 1
ATOM 559 C CA . ASP A 1 85 ? -36.340 -3.872 33.170 1.00 68.88 85 ASP A CA 1
ATOM 560 C C . ASP A 1 85 ? -36.868 -3.031 34.344 1.00 68.88 85 ASP A C 1
ATOM 562 O O . ASP A 1 85 ? -37.708 -3.498 35.106 1.00 68.88 85 ASP A O 1
ATOM 566 N N . SER A 1 86 ? -36.471 -1.757 34.454 1.00 57.50 86 SER A N 1
ATOM 567 C CA . SER A 1 86 ? -36.984 -0.869 35.508 1.00 57.50 86 SER A CA 1
ATOM 568 C C . SER A 1 86 ? -38.473 -0.528 35.373 1.00 57.50 86 SER A C 1
ATOM 570 O O . SER A 1 86 ? -39.128 -0.301 36.384 1.00 57.50 86 SER A O 1
ATOM 572 N N . ALA A 1 87 ? -39.027 -0.479 34.158 1.00 58.12 87 ALA A N 1
ATOM 573 C CA . ALA A 1 87 ? -40.454 -0.227 33.940 1.00 58.12 87 ALA A CA 1
ATOM 574 C C . ALA A 1 87 ? -41.331 -1.462 34.211 1.00 58.12 87 ALA A C 1
ATOM 576 O O . ALA A 1 87 ? -42.521 -1.312 34.468 1.00 58.12 87 ALA A O 1
ATOM 577 N N . SER A 1 88 ? -40.757 -2.667 34.147 1.00 53.03 88 SER A N 1
ATOM 578 C CA . SER A 1 88 ? -41.455 -3.924 34.439 1.00 53.03 88 SER A CA 1
ATOM 579 C C . SER A 1 88 ? -41.470 -4.285 35.931 1.00 53.03 88 SER A C 1
ATOM 581 O O . SER A 1 88 ? -42.191 -5.207 36.306 1.00 53.03 88 SER A O 1
ATOM 583 N N . GLU A 1 89 ? -40.667 -3.612 36.762 1.00 53.56 89 GLU A N 1
ATOM 584 C CA . GLU A 1 89 ? -40.588 -3.826 38.218 1.00 53.56 89 GLU A CA 1
ATOM 585 C C . GLU A 1 89 ? -41.507 -2.874 39.025 1.00 53.56 89 GLU A C 1
ATOM 587 O O . GLU A 1 89 ? -41.454 -2.849 40.254 1.00 53.56 89 GLU A O 1
ATOM 592 N N . SER A 1 90 ? -42.380 -2.110 38.352 1.00 48.44 90 SER A N 1
ATOM 593 C CA . SER A 1 90 ? -43.434 -1.281 38.968 1.00 48.44 90 SER A CA 1
ATOM 594 C C . SER A 1 90 ? -44.824 -1.868 38.761 1.00 48.44 90 SER A C 1
ATOM 596 O O . SER A 1 90 ? -45.692 -1.498 39.586 1.00 48.44 90 SER A O 1
#